Protein AF-A0A1I8CDZ2-F1 (afdb_monomer_lite)

Foldseek 3Di:
DDPVVVVVVVVVVVVVVVPPDDDDDDDPPPPPPPVPPPPDDDDDDPDDPDDVVVVVVVVVVVVVVLVVLVVCLVVQQDADPVRAGQVLVLQLVLLVPDPDPVSSVVCNVLSVQLRVLSVVLVPPPDPCSSVVSLVSNLVSVVVVCVVPVVCCVSQQQRARPPRGGVVSSNVD

Structure (mmCIF, N/CA/C/O backbone):
data_AF-A0A1I8CDZ2-F1
#
_entry.id   AF-A0A1I8CDZ2-F1
#
loop_
_atom_site.group_PDB
_atom_site.id
_atom_site.type_symbol
_atom_site.label_atom_id
_atom_site.label_alt_id
_atom_site.label_comp_id
_atom_site.label_asym_id
_atom_site.label_entity_id
_atom_site.label_seq_id
_atom_site.pdbx_PDB_ins_code
_atom_site.Cartn_x
_atom_site.Cartn_y
_atom_site.Cartn_z
_atom_site.occupancy
_atom_site.B_iso_or_equiv
_atom_site.auth_seq_id
_atom_site.auth_comp_id
_atom_site.auth_asym_id
_atom_site.auth_atom_id
_atom_site.pdbx_PDB_model_num
ATOM 1 N N . MET A 1 1 ? 22.663 18.552 7.235 1.00 44.50 1 MET A N 1
ATOM 2 C CA . MET A 1 1 ? 22.369 17.137 7.559 1.00 44.50 1 MET A CA 1
ATOM 3 C C . MET A 1 1 ? 21.371 17.129 8.706 1.00 44.50 1 MET A C 1
ATOM 5 O O . MET A 1 1 ? 21.687 17.653 9.764 1.00 44.50 1 MET A O 1
ATOM 9 N N . ASN A 1 2 ? 20.142 16.669 8.452 1.00 36.41 2 ASN A N 1
ATOM 10 C CA . ASN A 1 2 ? 19.010 16.814 9.373 1.00 36.41 2 ASN A CA 1
ATOM 11 C C . ASN A 1 2 ? 19.007 15.714 10.443 1.00 36.41 2 ASN A C 1
ATOM 13 O O . ASN A 1 2 ? 18.849 14.533 10.139 1.00 36.41 2 ASN A O 1
ATOM 17 N N . THR A 1 3 ? 19.111 16.131 11.701 1.00 44.59 3 THR A N 1
ATOM 18 C CA . THR A 1 3 ? 19.083 15.307 12.921 1.00 44.59 3 THR A CA 1
ATOM 19 C C . THR A 1 3 ? 17.782 14.515 13.119 1.00 44.59 3 THR A C 1
ATOM 21 O O . THR A 1 3 ? 17.764 13.548 13.874 1.00 44.59 3 THR A O 1
ATOM 24 N N 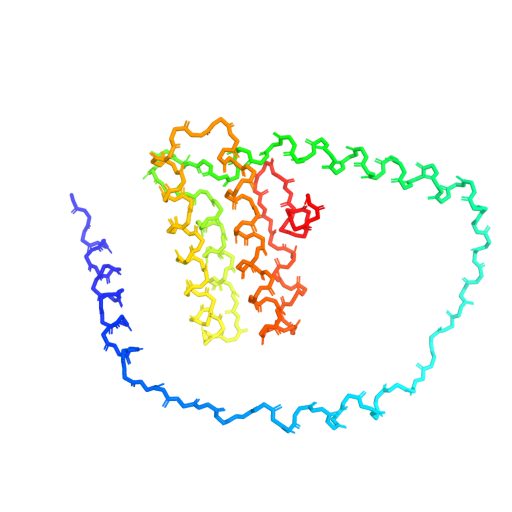. SER A 1 4 ? 16.711 14.835 12.386 1.00 43.09 4 SER A N 1
ATOM 25 C CA . SER A 1 4 ? 15.432 14.107 12.430 1.00 43.09 4 SER A CA 1
ATOM 26 C C . SER A 1 4 ? 15.486 12.691 11.833 1.00 43.09 4 SER A C 1
ATOM 28 O O . SER A 1 4 ? 14.675 11.847 12.208 1.00 43.09 4 SER A O 1
ATOM 30 N N . TYR A 1 5 ? 16.445 12.397 10.945 1.00 45.12 5 TYR A N 1
ATOM 31 C CA . TYR A 1 5 ? 16.581 11.066 10.332 1.00 45.12 5 TYR A CA 1
ATOM 32 C C . TYR A 1 5 ? 17.177 10.025 11.284 1.00 45.12 5 TYR A C 1
ATOM 34 O O . TYR A 1 5 ? 16.826 8.850 11.202 1.00 45.12 5 TYR A O 1
ATOM 42 N N . LEU A 1 6 ? 18.023 10.454 12.225 1.00 40.50 6 LEU A N 1
ATOM 43 C CA . LEU A 1 6 ? 18.653 9.546 13.183 1.00 40.50 6 LEU A CA 1
ATOM 44 C C . LEU A 1 6 ? 17.624 8.951 14.158 1.00 40.50 6 LEU A C 1
ATOM 46 O O . LEU A 1 6 ? 17.720 7.787 14.529 1.00 40.50 6 LEU A O 1
ATOM 50 N N . ILE A 1 7 ? 16.598 9.725 14.525 1.00 50.44 7 ILE A N 1
ATOM 51 C CA . ILE A 1 7 ? 15.573 9.297 15.487 1.00 50.44 7 ILE A CA 1
ATOM 52 C C . ILE A 1 7 ? 14.610 8.282 14.853 1.00 50.44 7 ILE A C 1
ATOM 54 O O . ILE A 1 7 ? 14.289 7.275 15.483 1.00 50.44 7 ILE A O 1
ATOM 58 N N . LEU A 1 8 ? 14.204 8.476 13.590 1.00 44.78 8 LEU A N 1
ATOM 59 C CA . LEU A 1 8 ? 13.391 7.481 12.874 1.00 44.78 8 LEU A CA 1
ATOM 60 C C . LEU A 1 8 ? 14.159 6.178 12.611 1.00 44.78 8 LEU A C 1
ATOM 62 O O . LEU A 1 8 ? 13.568 5.101 12.682 1.00 44.78 8 LEU A O 1
ATOM 66 N N . PHE A 1 9 ? 15.468 6.261 12.356 1.00 45.81 9 PHE A N 1
ATOM 67 C CA . PHE A 1 9 ? 16.293 5.074 12.145 1.00 45.81 9 PHE A CA 1
ATOM 68 C C . PHE A 1 9 ? 16.497 4.289 13.452 1.00 45.81 9 PHE A C 1
ATOM 70 O O . PHE A 1 9 ? 16.337 3.069 13.463 1.00 45.81 9 PHE A O 1
ATOM 77 N N . CYS A 1 10 ? 16.720 4.973 14.581 1.00 41.62 10 CYS A N 1
ATOM 78 C CA . CYS A 1 10 ? 16.861 4.320 15.885 1.00 41.62 10 CYS A CA 1
ATOM 79 C C . CYS A 1 10 ? 15.573 3.624 16.350 1.00 41.62 10 CYS A C 1
ATOM 81 O O . CYS A 1 10 ? 15.656 2.499 16.828 1.00 41.62 10 CYS A O 1
ATOM 83 N N . ILE A 1 11 ? 14.388 4.217 16.148 1.00 50.84 11 ILE A N 1
ATOM 84 C CA . ILE A 1 11 ? 13.110 3.571 16.514 1.00 50.84 11 ILE A CA 1
ATOM 85 C C . ILE A 1 11 ? 12.859 2.314 15.662 1.00 50.84 11 ILE A C 1
ATOM 87 O O . ILE A 1 11 ? 12.295 1.336 16.152 1.00 50.84 11 ILE A O 1
ATOM 91 N N . SER A 1 12 ? 13.311 2.301 14.403 1.00 46.00 12 SER A N 1
ATOM 92 C CA . SER A 1 12 ? 13.165 1.127 13.534 1.00 46.00 12 SER A CA 1
ATOM 93 C C . SER A 1 12 ? 14.049 -0.053 13.957 1.00 46.00 12 SER A C 1
ATOM 95 O O . SER A 1 12 ? 13.613 -1.197 13.865 1.00 46.00 12 SER A O 1
ATOM 97 N N . LEU A 1 13 ? 15.247 0.208 14.492 1.00 42.56 13 LEU A N 1
ATOM 98 C CA . LEU A 1 13 ? 16.179 -0.839 14.921 1.00 42.56 13 LEU A CA 1
ATOM 99 C C . LEU A 1 13 ? 15.777 -1.495 16.250 1.00 42.56 13 LEU A C 1
ATOM 101 O O . LEU A 1 13 ? 15.915 -2.709 16.382 1.00 42.56 13 LEU A O 1
ATOM 105 N N . THR A 1 14 ? 15.216 -0.749 17.207 1.00 43.09 14 THR A N 1
ATOM 106 C CA . THR A 1 14 ? 14.774 -1.340 18.485 1.00 43.09 14 THR A CA 1
ATOM 107 C C . THR A 1 14 ? 13.517 -2.196 18.343 1.00 43.09 14 THR A C 1
ATOM 109 O O . THR A 1 14 ? 13.377 -3.185 19.054 1.00 43.09 14 THR A O 1
ATOM 112 N N . ILE A 1 15 ? 12.617 -1.871 17.408 1.00 48.34 15 ILE A N 1
ATOM 113 C CA . ILE A 1 15 ? 11.396 -2.665 17.183 1.00 48.34 15 ILE A CA 1
ATOM 114 C C . ILE A 1 15 ? 11.721 -4.006 16.506 1.00 48.34 15 ILE A C 1
ATOM 116 O O . ILE A 1 15 ? 11.076 -5.008 16.803 1.00 48.34 15 ILE A O 1
ATOM 120 N N . ILE A 1 16 ? 12.746 -4.057 15.648 1.00 46.12 16 ILE A N 1
ATOM 121 C CA . ILE A 1 16 ? 13.159 -5.299 14.973 1.00 46.12 16 ILE A CA 1
ATOM 122 C C . ILE A 1 16 ? 13.798 -6.289 15.961 1.00 46.12 16 ILE A C 1
ATOM 124 O O . ILE A 1 16 ? 13.587 -7.491 15.828 1.00 46.12 16 ILE A O 1
ATOM 128 N N . ALA A 1 17 ? 14.506 -5.810 16.990 1.00 37.16 17 ALA A N 1
ATOM 129 C CA . ALA A 1 17 ? 15.133 -6.681 17.988 1.00 37.16 17 ALA A CA 1
ATOM 130 C C . ALA A 1 17 ? 14.127 -7.361 18.941 1.00 37.16 17 ALA A C 1
ATOM 132 O O . ALA A 1 17 ? 14.414 -8.436 19.454 1.00 37.16 17 ALA A O 1
ATOM 133 N N . VAL A 1 18 ? 12.941 -6.775 19.155 1.00 42.56 18 VAL A N 1
ATOM 134 C CA . VAL A 1 18 ? 11.937 -7.295 20.108 1.00 42.56 18 VAL A CA 1
ATOM 135 C C . VAL A 1 18 ? 11.042 -8.391 19.505 1.00 42.56 18 VAL A C 1
ATOM 137 O O . VAL A 1 18 ? 10.417 -9.139 20.244 1.00 42.56 18 VAL A O 1
ATOM 140 N N . PHE A 1 19 ? 10.992 -8.543 18.178 1.00 43.00 19 PHE A N 1
ATOM 141 C CA . PHE A 1 19 ? 10.089 -9.500 17.515 1.00 43.00 19 PHE A CA 1
ATOM 142 C C . PHE A 1 19 ? 10.751 -10.816 17.066 1.00 43.00 19 PHE A C 1
ATOM 144 O O . PHE A 1 19 ? 10.118 -11.593 16.352 1.00 43.00 19 PHE A O 1
ATOM 151 N N . CYS A 1 20 ? 12.001 -11.085 17.468 1.00 33.91 20 CYS A N 1
ATOM 152 C CA . CYS A 1 20 ? 12.706 -12.317 17.084 1.00 33.91 2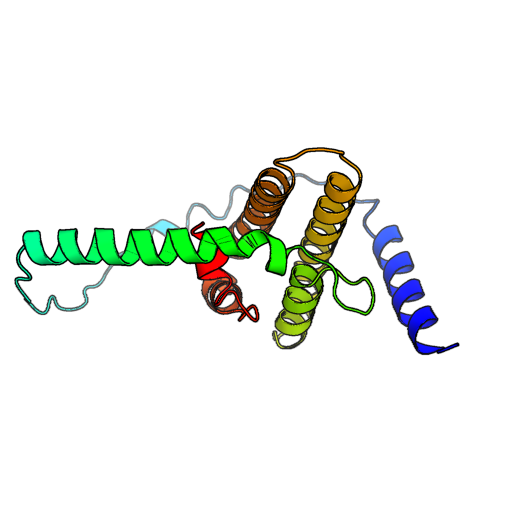0 CYS A CA 1
ATOM 153 C C . CYS A 1 20 ? 12.501 -13.503 18.050 1.00 33.91 20 CYS A C 1
ATOM 155 O O . CYS A 1 20 ? 12.859 -14.624 17.705 1.00 33.91 20 CYS A O 1
ATOM 157 N N . GLU A 1 21 ? 11.882 -13.298 19.213 1.00 34.12 21 GLU A N 1
ATOM 158 C CA . GLU A 1 21 ? 11.582 -14.357 20.186 1.00 34.12 21 GLU A CA 1
ATOM 159 C C . GLU A 1 21 ? 10.109 -14.272 20.601 1.00 34.12 21 GLU A C 1
ATOM 161 O O . GLU A 1 21 ? 9.763 -13.531 21.508 1.00 34.12 21 GLU A O 1
ATOM 166 N N . ASP A 1 22 ? 9.223 -14.952 19.865 1.00 31.97 22 ASP A N 1
ATOM 167 C CA . ASP A 1 22 ? 8.175 -15.804 20.454 1.00 31.97 22 ASP A CA 1
ATOM 168 C C . ASP A 1 22 ? 7.256 -16.388 19.369 1.00 31.97 22 ASP A C 1
ATOM 170 O O . ASP A 1 22 ? 6.278 -15.808 18.893 1.00 31.97 22 ASP A O 1
ATOM 174 N N . THR A 1 23 ? 7.593 -17.615 18.990 1.00 38.84 23 THR A N 1
ATOM 175 C CA . THR A 1 23 ? 6.695 -18.612 18.412 1.00 38.84 23 THR A CA 1
ATOM 176 C C . THR A 1 23 ? 5.606 -19.004 19.411 1.00 38.84 23 THR A C 1
ATOM 178 O O . THR A 1 23 ? 5.929 -19.541 20.466 1.00 38.84 23 THR A O 1
ATOM 181 N N . SER A 1 24 ? 4.322 -18.909 19.043 1.00 35.28 24 SER A N 1
ATOM 182 C CA . SER A 1 24 ? 3.367 -19.957 19.435 1.00 35.28 24 SER A CA 1
ATOM 183 C C . SER A 1 24 ? 2.048 -19.946 18.666 1.00 35.28 24 SER A C 1
ATOM 185 O O . SER A 1 24 ? 1.486 -18.914 18.314 1.00 35.28 24 SER A O 1
ATOM 187 N N . GLN A 1 25 ? 1.566 -21.161 18.437 1.00 35.88 25 GLN A N 1
ATOM 188 C CA . GLN A 1 25 ? 0.669 -21.623 17.383 1.00 35.88 25 GLN A CA 1
ATOM 189 C C . GLN A 1 25 ? -0.802 -21.788 17.808 1.00 35.88 25 GLN A C 1
ATOM 191 O O . GLN A 1 25 ? -1.578 -22.379 17.069 1.00 35.88 25 GLN A O 1
ATOM 196 N N . ASN A 1 26 ? -1.236 -21.278 18.959 1.00 37.12 26 ASN A N 1
ATOM 197 C CA . ASN A 1 26 ? -2.547 -21.629 19.517 1.00 37.12 26 ASN A CA 1
ATOM 198 C C . ASN A 1 26 ? -3.461 -20.409 19.654 1.00 37.12 26 ASN A C 1
ATOM 200 O O . ASN A 1 26 ? -3.319 -19.681 20.633 1.00 37.12 26 ASN A O 1
ATOM 204 N N . LYS A 1 27 ? -4.385 -20.194 18.695 1.00 35.62 27 LYS A N 1
ATOM 205 C CA . LYS A 1 27 ? -5.645 -19.415 18.869 1.00 35.62 27 LYS A CA 1
ATOM 206 C C . LYS A 1 27 ? -6.570 -19.382 17.629 1.00 35.62 27 LYS A C 1
ATOM 208 O O . LYS A 1 27 ? -7.239 -18.383 17.379 1.00 35.62 27 LYS A O 1
ATOM 213 N N . VAL A 1 28 ? -6.624 -20.453 16.829 1.00 39.84 28 VAL A N 1
ATOM 214 C CA . VAL A 1 28 ? -7.449 -20.485 15.594 1.00 39.84 28 VAL A CA 1
ATOM 215 C C . VAL A 1 28 ? -8.845 -21.111 15.798 1.00 39.84 28 VAL A C 1
ATOM 217 O O . VAL A 1 28 ? -9.701 -20.972 14.931 1.00 39.84 28 VAL A O 1
ATOM 220 N N . GLU A 1 29 ? -9.153 -21.708 16.954 1.00 36.44 29 GLU A N 1
ATOM 221 C CA . GLU A 1 29 ? -10.382 -22.514 17.108 1.00 36.44 29 GLU A CA 1
ATOM 222 C C . GLU A 1 29 ? -11.598 -21.838 17.765 1.00 36.44 29 GLU A C 1
ATOM 224 O O . GLU A 1 29 ? -12.681 -22.410 17.725 1.00 36.44 29 GLU A O 1
ATOM 229 N N . GLU A 1 30 ? -11.515 -20.596 18.253 1.00 37.94 30 GLU A N 1
ATOM 230 C CA . GLU A 1 30 ? -12.669 -19.961 18.934 1.00 37.94 30 GLU A CA 1
ATOM 231 C C . GLU A 1 30 ? -13.500 -18.980 18.080 1.00 37.94 30 GLU A C 1
ATOM 233 O O . GLU A 1 30 ? -14.545 -18.508 18.523 1.00 37.94 30 GLU A O 1
ATOM 238 N N . ILE A 1 31 ? -13.120 -18.683 16.831 1.00 40.62 31 ILE A N 1
ATOM 239 C CA . ILE A 1 31 ? -13.796 -17.631 16.030 1.00 40.62 31 ILE A CA 1
ATOM 240 C C . ILE A 1 31 ? -14.913 -18.182 15.111 1.00 40.62 31 ILE A C 1
ATOM 242 O O . ILE A 1 31 ? -15.718 -17.422 14.572 1.00 40.62 31 ILE A O 1
ATOM 246 N N . SER A 1 32 ? -15.051 -19.504 14.965 1.00 36.00 32 SER A N 1
ATOM 247 C CA . SER A 1 32 ? -16.037 -20.113 14.050 1.00 36.00 32 SER A CA 1
ATOM 248 C C . SER A 1 32 ? -17.481 -20.149 14.584 1.00 36.00 32 SER A C 1
ATOM 250 O O . SER A 1 32 ? -18.406 -20.421 13.814 1.00 36.00 32 SER A O 1
ATOM 252 N N . VAL A 1 33 ? -17.705 -19.830 15.864 1.00 38.28 33 VAL A N 1
ATOM 253 C CA . VAL A 1 33 ? -19.017 -19.997 16.521 1.00 38.28 33 VAL A CA 1
ATOM 254 C C . VAL A 1 33 ? -19.873 -18.719 16.504 1.00 38.28 33 VAL A C 1
ATOM 256 O O . VAL A 1 33 ? -21.095 -18.807 16.448 1.00 38.28 33 VAL A O 1
ATOM 259 N N . ILE A 1 34 ? -19.282 -17.523 16.412 1.00 37.38 34 ILE A N 1
ATOM 260 C CA . ILE A 1 34 ? -20.036 -16.252 16.519 1.00 37.38 34 ILE A CA 1
ATOM 261 C C . ILE A 1 34 ? -20.667 -15.809 15.177 1.00 37.38 34 ILE A C 1
ATOM 263 O O . ILE A 1 34 ? -21.601 -15.009 15.142 1.00 37.38 34 ILE A O 1
ATOM 267 N N . ILE A 1 35 ? -20.225 -16.364 14.043 1.00 39.72 35 ILE A N 1
ATOM 268 C CA . ILE A 1 35 ? -20.701 -15.948 12.706 1.00 39.72 35 ILE A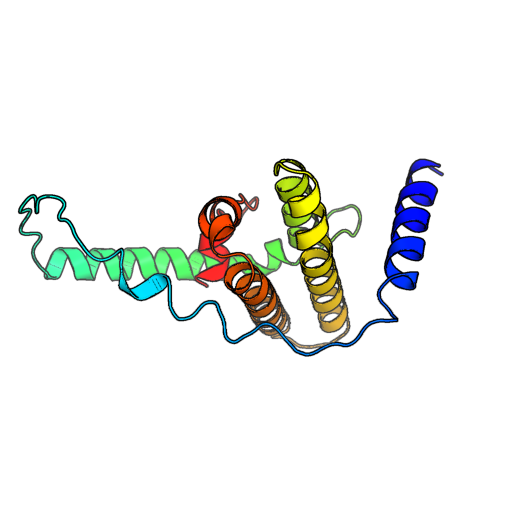 CA 1
ATOM 269 C C . ILE A 1 35 ? -22.076 -16.555 12.350 1.00 39.72 35 ILE A C 1
ATOM 271 O O . ILE A 1 35 ? -22.750 -16.067 11.442 1.00 39.72 35 ILE A O 1
ATOM 275 N N . LYS A 1 36 ? -22.551 -17.578 13.075 1.00 36.91 36 LYS A N 1
ATOM 276 C CA . LYS A 1 36 ? -23.820 -18.257 12.751 1.00 36.91 36 LYS A CA 1
ATOM 277 C C . LYS A 1 36 ? -25.086 -17.622 13.343 1.00 36.91 36 LYS A C 1
ATOM 279 O O . LYS A 1 36 ? -26.167 -17.984 12.894 1.00 36.91 36 LYS A O 1
ATOM 284 N N . GLU A 1 37 ? -24.991 -16.648 14.251 1.00 36.91 37 GLU A N 1
ATOM 285 C CA . GLU A 1 37 ? -26.177 -16.117 14.959 1.00 36.91 37 GLU A CA 1
ATOM 286 C C . GLU A 1 37 ? -26.640 -14.708 14.546 1.00 36.91 37 GLU A C 1
ATOM 288 O O . GLU A 1 37 ? -27.664 -14.237 15.030 1.00 36.91 37 GLU A O 1
ATOM 293 N N . THR A 1 38 ? -25.974 -14.024 13.608 1.00 34.41 38 THR A N 1
ATOM 294 C CA . THR A 1 38 ? -26.367 -12.649 13.203 1.00 34.41 38 THR A CA 1
ATOM 295 C C . THR A 1 38 ? -26.998 -12.523 11.814 1.00 34.41 38 THR A C 1
ATOM 297 O O . THR A 1 38 ? -27.278 -11.416 11.351 1.00 34.41 38 THR A O 1
ATOM 300 N N . THR A 1 39 ? -27.331 -13.631 11.149 1.00 41.19 39 THR A N 1
ATOM 301 C CA . THR A 1 39 ? -28.128 -13.603 9.909 1.00 41.19 39 THR A CA 1
ATOM 302 C C . THR A 1 39 ? -29.626 -13.631 10.207 1.00 41.19 39 THR A C 1
ATOM 304 O O . THR A 1 39 ? -30.294 -14.618 9.936 1.00 41.19 39 THR A O 1
ATOM 307 N N . GLN A 1 40 ? -30.187 -12.536 10.736 1.00 40.03 40 GLN A N 1
ATOM 308 C CA . GLN A 1 40 ? -31.645 -12.330 10.735 1.00 40.03 40 GLN A CA 1
ATOM 309 C C . GLN A 1 40 ? -32.048 -10.864 10.992 1.00 40.03 40 GLN A C 1
ATOM 311 O O . GLN A 1 40 ? -32.242 -10.455 12.131 1.00 40.03 40 GLN A O 1
ATOM 316 N N . LYS A 1 41 ? -32.228 -10.070 9.923 1.00 35.47 41 LYS A N 1
ATOM 317 C CA . LYS A 1 41 ? -33.510 -9.414 9.552 1.00 35.47 41 LYS A CA 1
ATOM 318 C C . LYS A 1 41 ? -33.368 -8.437 8.363 1.00 35.47 41 LYS A C 1
ATOM 320 O O . LYS A 1 41 ? -32.259 -8.018 8.049 1.00 35.47 41 LYS A O 1
ATOM 325 N N . PRO A 1 42 ? -34.481 -8.145 7.655 1.00 42.00 42 PRO A N 1
ATOM 326 C CA . PRO A 1 42 ? -34.484 -7.743 6.254 1.00 42.00 42 PRO A CA 1
ATOM 327 C C . PRO A 1 42 ? -34.521 -6.225 6.072 1.00 42.00 42 PRO A C 1
ATOM 329 O O . PRO A 1 42 ? -35.184 -5.518 6.829 1.00 42.00 42 PRO A O 1
ATOM 332 N N . THR A 1 43 ? -33.929 -5.746 4.980 1.00 33.97 43 THR A N 1
ATOM 333 C CA . THR A 1 43 ? -34.168 -4.386 4.486 1.00 33.97 43 THR A CA 1
ATOM 334 C C . THR A 1 43 ? -34.861 -4.466 3.132 1.00 33.97 43 THR A C 1
ATOM 336 O O . THR A 1 43 ? -34.477 -5.235 2.251 1.00 33.97 43 THR A O 1
ATOM 339 N N . GLN A 1 44 ? -35.951 -3.712 3.032 1.00 33.09 44 GLN A N 1
ATOM 340 C CA . GLN A 1 44 ? -36.944 -3.696 1.966 1.00 33.09 44 GLN A CA 1
ATOM 341 C C . GLN A 1 44 ? -36.333 -3.616 0.559 1.00 33.09 44 GLN A C 1
ATOM 343 O O . GLN A 1 44 ? -35.534 -2.735 0.252 1.00 33.09 44 GLN A O 1
ATOM 348 N N . LYS A 1 45 ? -36.777 -4.525 -0.317 1.00 35.66 45 LYS A N 1
ATOM 349 C CA . LYS A 1 45 ? -36.563 -4.454 -1.764 1.00 35.66 45 LYS A CA 1
ATOM 350 C C . LYS A 1 45 ? -37.393 -3.307 -2.340 1.00 35.66 45 LYS A C 1
ATOM 352 O O . LYS A 1 45 ? -38.596 -3.456 -2.540 1.00 35.66 45 LYS A O 1
ATOM 357 N N . THR A 1 46 ? -36.750 -2.199 -2.676 1.00 33.72 46 THR A N 1
ATOM 358 C CA . THR A 1 46 ? -37.271 -1.286 -3.694 1.00 33.72 46 THR A CA 1
ATOM 359 C C . THR A 1 46 ? -37.066 -1.935 -5.063 1.00 33.72 46 THR A C 1
ATOM 361 O O . THR A 1 46 ? -35.948 -2.136 -5.534 1.00 33.72 46 THR A O 1
ATOM 364 N N . ASN A 1 47 ? -38.175 -2.341 -5.681 1.00 39.78 47 ASN A N 1
ATOM 365 C CA . ASN A 1 47 ? -38.219 -2.821 -7.057 1.00 39.78 47 ASN A CA 1
ATOM 366 C C . ASN A 1 47 ? -37.854 -1.672 -8.009 1.00 39.78 47 ASN A C 1
ATOM 368 O O . ASN A 1 47 ? -38.699 -0.841 -8.326 1.00 39.78 47 ASN A O 1
ATOM 372 N N . LEU A 1 48 ? -36.626 -1.671 -8.523 1.00 38.53 48 LEU A N 1
ATOM 373 C CA . LEU A 1 48 ? -36.343 -1.129 -9.848 1.00 38.53 48 LEU A CA 1
ATOM 374 C C . LEU A 1 48 ? -35.966 -2.302 -10.751 1.00 38.53 48 LEU A C 1
ATOM 376 O O . LEU A 1 48 ? -34.892 -2.888 -10.633 1.00 38.53 48 LEU A O 1
ATOM 380 N N . LYS A 1 49 ? -36.897 -2.670 -11.638 1.00 42.38 49 LYS A N 1
ATOM 381 C CA . LYS A 1 49 ? -36.638 -3.548 -12.782 1.00 42.38 49 LYS A CA 1
ATOM 382 C C . LYS A 1 49 ? -35.701 -2.805 -13.736 1.00 42.38 49 LYS A C 1
ATOM 384 O O . LYS A 1 49 ? -36.149 -2.127 -14.654 1.00 42.38 49 LYS A O 1
ATOM 389 N N . THR A 1 50 ? -34.400 -2.916 -13.509 1.00 43.56 50 THR A N 1
ATOM 390 C CA . THR A 1 50 ? -33.392 -2.502 -14.484 1.00 43.56 50 THR A CA 1
ATOM 391 C C . THR A 1 50 ? -33.202 -3.652 -15.468 1.00 43.56 50 THR A C 1
ATOM 393 O O . THR A 1 50 ? -32.835 -4.757 -15.069 1.00 43.56 50 THR A O 1
ATOM 396 N N . SER A 1 51 ? -33.499 -3.420 -16.748 1.00 41.84 51 SER A N 1
ATOM 397 C CA . SER A 1 51 ? -33.357 -4.425 -17.806 1.00 41.84 51 SER A CA 1
ATOM 398 C C . SER A 1 51 ? -31.930 -5.005 -17.838 1.00 41.84 51 SER A C 1
ATOM 400 O O . SER A 1 51 ? -30.968 -4.235 -17.766 1.00 41.84 51 SER A O 1
ATOM 402 N N . PRO A 1 52 ? -31.755 -6.333 -17.996 1.00 49.78 52 PRO A N 1
ATOM 403 C CA . PRO A 1 52 ? -30.444 -6.997 -17.934 1.00 49.78 52 PRO A CA 1
ATOM 404 C C . PRO A 1 52 ? -29.435 -6.477 -18.974 1.00 49.78 52 PRO A C 1
ATOM 406 O O . PRO A 1 52 ? -28.230 -6.532 -18.744 1.00 49.78 52 PRO A O 1
ATOM 409 N N . ILE A 1 53 ? -29.922 -5.892 -20.072 1.00 44.28 53 ILE A N 1
ATOM 410 C CA . ILE A 1 53 ? -29.111 -5.299 -21.146 1.00 44.28 53 ILE A CA 1
ATOM 411 C C . ILE A 1 53 ? -28.389 -4.019 -20.676 1.00 44.28 53 ILE A C 1
ATOM 413 O O . ILE A 1 53 ? -27.217 -3.826 -20.983 1.00 44.28 53 ILE A O 1
ATOM 417 N N . ILE A 1 54 ? -29.038 -3.180 -19.857 1.00 47.84 54 ILE A N 1
ATOM 418 C CA . ILE A 1 54 ? -28.444 -1.936 -19.321 1.00 47.84 54 ILE A CA 1
ATOM 419 C C . ILE A 1 54 ? -27.357 -2.266 -18.282 1.00 47.84 54 ILE A C 1
ATOM 421 O O . ILE A 1 54 ? -26.354 -1.567 -18.155 1.00 47.84 54 ILE A O 1
ATOM 425 N N . LEU A 1 55 ? -27.535 -3.370 -17.553 1.00 47.25 55 LEU A N 1
ATOM 426 C CA . LEU A 1 55 ? -26.597 -3.839 -16.533 1.00 47.25 55 LEU A CA 1
ATOM 427 C C . LEU A 1 55 ? -25.316 -4.428 -17.152 1.00 47.25 55 LEU A C 1
ATOM 429 O O . LEU A 1 55 ? -24.241 -4.269 -16.579 1.00 47.25 55 LEU A O 1
ATOM 433 N N . LEU A 1 56 ? -25.422 -5.056 -18.329 1.00 48.25 56 LEU A N 1
ATOM 434 C CA . LEU A 1 56 ? -24.283 -5.575 -19.096 1.00 48.25 56 LEU A CA 1
ATOM 435 C C . LEU A 1 56 ? -23.482 -4.458 -19.774 1.00 48.25 56 LEU A C 1
ATOM 437 O O . LEU A 1 56 ? -22.265 -4.424 -19.611 1.00 48.25 56 LEU A O 1
ATOM 441 N N . ALA A 1 57 ? -24.154 -3.499 -20.420 1.00 46.03 57 ALA A N 1
ATOM 442 C CA . ALA A 1 57 ? -23.491 -2.351 -21.044 1.00 46.03 57 ALA A CA 1
ATOM 443 C C . ALA A 1 57 ? -22.722 -1.497 -20.016 1.00 46.03 57 ALA A C 1
ATOM 445 O O . ALA A 1 57 ? -21.575 -1.118 -20.241 1.00 46.03 57 ALA A O 1
ATOM 446 N N . ASN A 1 58 ? -23.301 -1.273 -18.829 1.00 55.06 58 ASN A N 1
ATOM 447 C CA . ASN A 1 58 ? -22.595 -0.594 -17.739 1.00 55.06 58 ASN A CA 1
ATOM 448 C C . ASN A 1 58 ? -21.415 -1.411 -17.199 1.00 55.06 58 ASN A C 1
ATOM 450 O O . ASN A 1 58 ? -20.436 -0.835 -16.736 1.00 55.06 58 ASN A O 1
ATOM 454 N N . LYS A 1 59 ? -21.485 -2.745 -17.233 1.00 56.09 59 LYS A N 1
ATOM 455 C CA . LYS A 1 59 ? -20.402 -3.607 -16.751 1.00 56.09 59 LYS A CA 1
ATOM 456 C C . LYS A 1 59 ? -19.187 -3.563 -17.679 1.00 56.09 59 LYS A C 1
ATOM 458 O O . LYS A 1 59 ? -18.076 -3.524 -17.161 1.00 56.09 59 LYS A O 1
ATOM 463 N N . GLU A 1 60 ? -19.387 -3.530 -18.996 1.00 56.09 60 GLU A N 1
ATOM 464 C CA . GLU A 1 60 ? -18.305 -3.318 -19.973 1.00 56.09 60 GLU A CA 1
ATOM 465 C C . GLU A 1 60 ? -17.675 -1.934 -19.816 1.00 56.09 60 GLU A C 1
ATOM 467 O O . GLU A 1 60 ? -16.463 -1.831 -19.654 1.00 56.09 60 GLU A O 1
ATOM 472 N N . LEU A 1 61 ? -18.494 -0.887 -19.706 1.00 58.94 61 LEU A N 1
ATOM 473 C CA . LEU A 1 61 ? -18.010 0.488 -19.545 1.00 58.94 61 LEU A CA 1
ATOM 474 C C . LEU A 1 61 ? -17.230 0.687 -18.227 1.00 58.94 61 LEU A C 1
ATOM 476 O O . LEU A 1 61 ? -16.225 1.395 -18.182 1.00 58.94 61 LEU A O 1
ATOM 480 N N . ILE A 1 62 ? -17.641 0.006 -17.150 1.00 59.53 62 ILE A N 1
ATOM 481 C CA . ILE A 1 62 ? -16.896 -0.046 -15.880 1.00 59.53 62 ILE A CA 1
ATOM 482 C C . ILE A 1 62 ? -15.598 -0.854 -16.025 1.00 59.53 62 ILE A C 1
ATOM 484 O O . ILE A 1 62 ? -14.593 -0.502 -15.408 1.00 59.53 62 ILE A O 1
ATOM 488 N N . LEU A 1 63 ? -15.607 -1.945 -16.794 1.00 57.81 63 LEU A N 1
ATOM 489 C CA . LEU A 1 63 ? -14.442 -2.811 -16.971 1.00 57.81 63 LEU A CA 1
ATOM 490 C C . LEU A 1 63 ? -13.342 -2.115 -17.777 1.00 57.81 63 LEU A C 1
ATOM 492 O O . LEU A 1 63 ? -12.172 -2.212 -17.409 1.00 57.81 63 LEU A O 1
ATOM 496 N N . ASP A 1 64 ? -13.712 -1.375 -18.816 1.00 58.41 64 ASP A N 1
ATOM 497 C CA . ASP A 1 64 ? -12.764 -0.617 -19.632 1.00 58.41 64 ASP A CA 1
ATOM 498 C C . ASP A 1 64 ? -12.178 0.566 -18.848 1.00 58.41 64 ASP A C 1
ATOM 500 O O . ASP A 1 64 ? -10.960 0.740 -18.817 1.00 58.41 64 ASP A O 1
ATOM 504 N N . ALA A 1 65 ? -12.994 1.258 -18.043 1.00 58.44 65 ALA A N 1
ATOM 505 C CA . ALA A 1 65 ? -12.501 2.284 -17.121 1.00 58.44 65 ALA A CA 1
ATOM 506 C C . ALA A 1 65 ? -11.528 1.737 -16.052 1.00 58.44 65 ALA A C 1
ATOM 508 O O . ALA A 1 65 ? -10.643 2.458 -15.585 1.00 58.44 65 ALA A O 1
ATOM 509 N N . VAL A 1 66 ? -11.673 0.471 -15.636 1.00 60.78 66 VAL A N 1
ATOM 510 C CA . VAL A 1 66 ? -10.713 -0.192 -14.734 1.00 60.78 66 VAL A CA 1
ATOM 511 C C . VAL A 1 66 ? -9.424 -0.541 -15.480 1.00 60.78 66 VAL A C 1
ATOM 513 O O . VAL A 1 66 ? -8.348 -0.247 -14.962 1.00 60.78 66 VAL A O 1
ATOM 516 N N . LYS A 1 67 ? -9.505 -1.092 -16.699 1.00 64.81 67 LYS A N 1
ATOM 517 C CA . LYS A 1 67 ? -8.326 -1.424 -17.523 1.00 64.81 67 LYS A CA 1
ATOM 518 C C . LYS A 1 67 ? -7.447 -0.203 -17.798 1.00 64.81 67 LYS A C 1
ATOM 520 O O . LYS A 1 67 ? -6.229 -0.289 -17.636 1.00 64.81 67 LYS A O 1
ATOM 525 N N . ASP A 1 68 ? -8.053 0.937 -18.117 1.00 69.62 68 ASP A N 1
ATOM 526 C CA . ASP A 1 68 ? -7.323 2.181 -18.385 1.00 69.62 68 ASP A CA 1
ATOM 527 C C . ASP A 1 68 ? -6.572 2.689 -17.144 1.00 69.62 68 ASP A C 1
ATOM 529 O O . ASP A 1 68 ? -5.435 3.165 -17.231 1.00 69.62 68 ASP A O 1
ATOM 533 N N . LYS A 1 69 ? -7.152 2.518 -15.948 1.00 70.56 69 LYS A N 1
ATOM 534 C CA . LYS A 1 69 ? -6.466 2.828 -14.683 1.00 70.56 69 LYS A CA 1
ATOM 535 C C . LYS A 1 69 ? -5.305 1.869 -14.407 1.00 70.56 69 LYS A C 1
ATOM 537 O O . LYS A 1 69 ? -4.256 2.312 -13.934 1.00 70.56 69 LYS A O 1
ATOM 542 N N . CYS A 1 70 ? -5.434 0.587 -14.756 1.00 79.19 70 CYS A N 1
ATOM 543 C CA . CYS A 1 70 ? -4.360 -0.401 -14.598 1.00 79.19 70 CYS A CA 1
ATOM 544 C C . CYS A 1 70 ? -3.144 -0.123 -15.490 1.00 79.19 70 CYS A C 1
ATOM 546 O O . CYS A 1 70 ? -2.018 -0.453 -15.115 1.00 79.19 70 CYS A O 1
ATOM 548 N N . ALA A 1 71 ? -3.318 0.575 -16.614 1.00 77.00 71 ALA A N 1
ATOM 549 C CA . ALA A 1 71 ? -2.191 1.041 -17.424 1.00 77.00 71 ALA A CA 1
ATOM 550 C C . ALA A 1 71 ? -1.282 2.035 -16.664 1.00 77.00 71 ALA A C 1
ATOM 552 O O . ALA A 1 71 ? -0.098 2.175 -16.975 1.00 77.00 71 ALA A O 1
ATOM 553 N N . SER A 1 72 ? -1.798 2.690 -15.616 1.00 79.00 72 SER A N 1
ATOM 554 C CA . SER A 1 72 ? -1.067 3.675 -14.809 1.00 79.00 72 SER A CA 1
ATOM 555 C C . SER A 1 72 ? -0.355 3.092 -13.578 1.00 79.00 72 SER A C 1
ATOM 557 O O . SER A 1 72 ? 0.223 3.854 -12.799 1.00 79.00 72 SER A O 1
ATOM 559 N N . LEU A 1 73 ? -0.320 1.761 -13.404 1.00 85.69 73 LEU A N 1
ATOM 560 C CA . LEU A 1 73 ? 0.320 1.097 -12.252 1.00 85.69 73 LEU A CA 1
ATOM 561 C C . LEU A 1 73 ? 1.782 1.513 -12.045 1.00 85.69 73 LEU A C 1
ATOM 563 O O . LEU A 1 73 ? 2.228 1.677 -10.909 1.00 85.69 73 LEU A O 1
ATOM 567 N N . LYS A 1 74 ? 2.520 1.764 -13.131 1.00 85.69 74 LYS A N 1
ATOM 568 C CA . LYS A 1 74 ? 3.923 2.195 -13.062 1.00 85.69 74 LYS A CA 1
ATOM 569 C C . LYS A 1 74 ? 4.111 3.441 -12.190 1.00 85.69 74 LYS A C 1
ATOM 571 O O . LYS A 1 74 ? 5.036 3.483 -11.387 1.00 85.69 74 LYS A O 1
ATOM 576 N N . LYS A 1 75 ? 3.209 4.425 -12.281 1.00 86.19 75 LYS A N 1
ATOM 577 C CA . LYS A 1 75 ? 3.300 5.683 -11.515 1.00 86.19 75 LYS A CA 1
ATOM 578 C C . LYS A 1 75 ? 3.137 5.480 -10.006 1.00 86.19 75 LYS A C 1
ATOM 580 O O . LYS A 1 75 ? 3.643 6.289 -9.233 1.00 86.19 75 LYS A O 1
ATOM 585 N N . VAL A 1 76 ? 2.432 4.424 -9.597 1.00 89.62 76 VAL A N 1
ATOM 586 C CA . VAL A 1 76 ? 2.149 4.095 -8.190 1.00 89.62 76 VAL A CA 1
ATOM 587 C C . VAL A 1 76 ? 3.368 3.468 -7.508 1.00 89.62 76 VAL A C 1
ATOM 589 O O . VAL A 1 76 ? 3.634 3.741 -6.338 1.00 89.62 76 VAL A O 1
ATOM 592 N N . TYR A 1 77 ? 4.129 2.660 -8.250 1.00 90.88 77 TYR A N 1
ATOM 593 C CA . TYR A 1 77 ? 5.301 1.934 -7.744 1.00 90.88 77 TYR A CA 1
ATOM 594 C C . TYR A 1 77 ? 6.631 2.661 -7.959 1.00 90.88 77 TYR A C 1
ATOM 596 O O . TYR A 1 77 ? 7.669 2.207 -7.484 1.00 90.88 77 TYR A O 1
ATOM 604 N N . GLN A 1 78 ? 6.617 3.790 -8.664 1.00 87.88 78 GLN A N 1
ATOM 605 C CA . GLN A 1 78 ? 7.795 4.627 -8.853 1.00 87.88 78 GLN A CA 1
ATOM 606 C C . GLN A 1 78 ? 8.214 5.346 -7.569 1.00 87.88 78 GLN A C 1
ATOM 608 O O . GLN A 1 78 ? 7.416 5.575 -6.654 1.00 87.88 78 GLN A O 1
ATOM 613 N N . LYS A 1 79 ? 9.489 5.731 -7.542 1.00 87.06 79 LYS A N 1
ATOM 614 C CA . LYS A 1 79 ? 10.031 6.632 -6.530 1.00 87.06 79 LYS A CA 1
ATOM 615 C C . LYS A 1 79 ? 9.548 8.066 -6.779 1.00 87.06 79 LYS A C 1
ATOM 617 O O . LYS A 1 79 ? 9.275 8.451 -7.918 1.00 87.06 79 LYS A O 1
ATOM 622 N N . ASP A 1 80 ? 9.381 8.830 -5.712 1.00 84.44 80 ASP A N 1
ATOM 623 C CA . ASP A 1 80 ? 9.264 10.283 -5.767 1.00 84.44 80 ASP A CA 1
ATOM 624 C C . ASP A 1 80 ? 10.644 10.940 -5.958 1.00 84.44 80 ASP A C 1
ATOM 626 O O . ASP A 1 80 ? 11.665 10.256 -6.087 1.00 84.44 80 ASP A O 1
ATOM 630 N N . ASP A 1 81 ? 10.668 12.271 -5.956 1.00 84.44 81 ASP A N 1
ATOM 631 C CA . ASP A 1 81 ? 11.895 13.057 -6.127 1.00 84.44 81 ASP A CA 1
ATOM 632 C C . ASP A 1 81 ? 12.889 12.859 -4.962 1.00 84.44 81 ASP A C 1
ATOM 634 O O . ASP A 1 81 ? 14.080 13.119 -5.109 1.00 84.44 81 ASP A O 1
ATOM 638 N N . ASN A 1 82 ? 12.425 12.329 -3.823 1.00 83.50 82 ASN A N 1
ATOM 639 C CA . ASN A 1 82 ? 13.237 11.998 -2.650 1.00 83.50 82 ASN A CA 1
ATOM 640 C C . ASN A 1 82 ? 13.722 10.536 -2.651 1.00 83.50 82 ASN A C 1
ATOM 642 O O . ASN A 1 82 ? 14.353 10.086 -1.693 1.00 83.50 82 ASN A O 1
ATOM 646 N N . GLY A 1 83 ? 13.415 9.761 -3.695 1.00 81.62 83 GLY A N 1
ATOM 647 C CA . GLY A 1 83 ? 13.777 8.349 -3.781 1.00 81.62 83 GLY A CA 1
ATOM 648 C C . GLY A 1 83 ? 12.885 7.404 -2.961 1.00 81.62 83 GLY A C 1
ATOM 649 O O . GLY A 1 83 ? 13.221 6.222 -2.824 1.00 81.62 83 GLY A O 1
ATOM 650 N N . ILE A 1 84 ? 11.759 7.888 -2.431 1.00 84.94 84 ILE A N 1
ATOM 651 C CA . ILE A 1 84 ? 10.790 7.134 -1.629 1.00 84.94 84 ILE A CA 1
ATOM 652 C C . ILE A 1 84 ? 9.735 6.525 -2.550 1.00 84.94 84 ILE A C 1
ATOM 654 O O . ILE A 1 84 ? 9.206 7.181 -3.443 1.00 84.94 84 ILE A O 1
ATOM 658 N N . ILE A 1 85 ? 9.393 5.255 -2.337 1.00 91.06 85 ILE A N 1
ATOM 659 C CA . ILE A 1 85 ? 8.356 4.588 -3.123 1.00 91.06 85 ILE A CA 1
ATOM 660 C C . ILE A 1 85 ? 6.985 5.196 -2.796 1.00 91.06 85 ILE A C 1
ATOM 662 O O . ILE A 1 85 ? 6.525 5.167 -1.651 1.00 91.06 85 ILE A O 1
ATOM 666 N N . ARG A 1 86 ? 6.313 5.722 -3.827 1.00 91.50 86 ARG A N 1
ATOM 667 C CA . ARG A 1 86 ? 5.095 6.534 -3.683 1.00 91.50 86 ARG A CA 1
ATOM 668 C C . ARG A 1 86 ? 3.976 5.805 -2.952 1.00 91.50 86 ARG A C 1
ATOM 670 O O . ARG A 1 86 ? 3.372 6.386 -2.051 1.00 91.50 86 ARG A O 1
ATOM 677 N N . ILE A 1 87 ? 3.695 4.548 -3.302 1.00 92.88 87 ILE A N 1
ATOM 678 C CA . ILE A 1 87 ? 2.649 3.780 -2.616 1.00 92.88 87 ILE A CA 1
ATOM 679 C C . ILE A 1 87 ? 2.958 3.586 -1.130 1.00 92.88 87 ILE A C 1
ATOM 681 O O . ILE A 1 87 ? 2.075 3.815 -0.308 1.00 92.88 87 ILE A O 1
ATOM 685 N N . THR A 1 88 ? 4.197 3.240 -0.769 1.00 92.94 88 THR A N 1
ATOM 686 C CA . THR A 1 88 ? 4.613 3.069 0.630 1.00 92.94 88 THR A CA 1
ATOM 687 C C . THR A 1 88 ? 4.368 4.351 1.419 1.00 92.94 88 THR A C 1
ATOM 689 O O . THR A 1 88 ? 3.739 4.326 2.477 1.00 92.94 88 THR A O 1
ATOM 692 N N . GLU A 1 89 ? 4.807 5.486 0.873 1.00 92.25 89 GLU A N 1
ATOM 693 C CA . GLU A 1 89 ? 4.634 6.792 1.502 1.00 92.25 89 GLU A CA 1
ATOM 694 C C . GLU A 1 89 ? 3.150 7.108 1.755 1.00 92.25 89 GLU A C 1
ATOM 696 O O . GLU A 1 89 ? 2.767 7.524 2.850 1.00 92.25 89 GLU A O 1
ATOM 701 N N . HIS A 1 90 ? 2.295 6.857 0.761 1.00 92.19 90 HIS A N 1
ATOM 702 C CA . HIS A 1 90 ? 0.859 7.113 0.858 1.00 92.19 90 HIS A CA 1
ATOM 703 C C . HIS A 1 90 ? 0.171 6.220 1.882 1.00 92.19 90 HIS A C 1
ATOM 705 O O . HIS A 1 90 ? -0.670 6.697 2.645 1.00 92.19 90 HIS A O 1
ATOM 711 N N . LEU A 1 91 ? 0.544 4.942 1.927 1.00 93.31 91 LEU A N 1
ATOM 712 C CA . LEU A 1 91 ? 0.029 3.996 2.908 1.00 93.31 91 LEU A CA 1
ATOM 713 C C . LEU A 1 91 ? 0.375 4.440 4.336 1.00 93.31 91 LEU A C 1
ATOM 715 O O . LEU A 1 91 ? -0.516 4.492 5.182 1.00 93.31 91 LEU A O 1
ATOM 719 N N . ILE A 1 92 ? 1.626 4.840 4.587 1.00 92.38 92 ILE A N 1
ATOM 720 C CA . ILE A 1 92 ? 2.074 5.317 5.905 1.00 92.38 92 ILE A CA 1
ATOM 721 C C . ILE A 1 92 ? 1.369 6.626 6.288 1.00 92.38 92 ILE A C 1
ATOM 723 O O . ILE A 1 92 ? 0.822 6.745 7.386 1.00 92.38 92 ILE A O 1
ATOM 727 N N . LYS A 1 93 ? 1.322 7.613 5.384 1.00 91.75 93 LYS A N 1
ATOM 728 C CA . LYS A 1 93 ? 0.629 8.892 5.633 1.00 91.75 93 LYS A CA 1
ATOM 729 C C . LYS A 1 93 ? -0.859 8.691 5.918 1.00 91.75 93 LYS A C 1
ATOM 731 O O . LYS A 1 93 ? -1.441 9.388 6.750 1.00 91.75 93 LYS A O 1
ATOM 736 N N . ALA A 1 94 ? -1.499 7.749 5.227 1.00 91.00 94 ALA A N 1
ATOM 737 C CA . ALA A 1 94 ? -2.892 7.416 5.476 1.00 91.00 94 ALA A CA 1
ATOM 738 C C . ALA A 1 94 ? -3.077 6.743 6.841 1.00 91.00 94 ALA A C 1
ATOM 740 O O . ALA A 1 94 ? -4.004 7.105 7.570 1.00 91.00 94 ALA A O 1
ATOM 741 N N . SER A 1 95 ? -2.187 5.817 7.212 1.00 91.44 95 SER A N 1
ATOM 742 C CA . SER A 1 95 ? -2.293 5.090 8.475 1.00 91.44 95 SER A CA 1
ATOM 743 C C . SER A 1 95 ? -2.047 5.959 9.702 1.00 91.44 95 SER A C 1
ATOM 745 O O . SER A 1 95 ? -2.667 5.727 10.732 1.00 91.44 95 SER A O 1
ATOM 747 N N . GLN A 1 96 ? -1.231 7.012 9.603 1.00 90.81 96 GLN A N 1
ATOM 748 C CA . GLN A 1 96 ? -1.007 7.978 10.694 1.00 90.81 96 GLN A CA 1
ATOM 749 C C . GLN A 1 96 ? -2.296 8.652 11.195 1.00 90.81 96 GLN A C 1
ATOM 751 O O . GLN A 1 96 ? -2.373 9.096 12.340 1.00 90.81 96 GLN A O 1
ATOM 756 N N . LYS A 1 97 ? -3.334 8.716 10.353 1.00 89.31 97 LYS A N 1
ATOM 757 C CA . LYS A 1 97 ? -4.641 9.290 10.709 1.00 89.31 97 LYS A CA 1
ATOM 758 C C . LYS A 1 97 ? -5.535 8.301 11.460 1.00 89.31 97 LYS A C 1
ATOM 760 O O . LYS A 1 97 ? -6.608 8.679 11.929 1.00 89.31 97 LYS A O 1
ATOM 765 N N . TRP A 1 98 ? -5.145 7.030 11.553 1.00 88.50 98 TRP A N 1
ATOM 766 C CA . TRP A 1 98 ? -5.976 5.992 12.152 1.00 88.50 98 TRP A CA 1
ATOM 767 C C . TRP A 1 98 ? -5.881 6.030 13.667 1.00 88.50 98 TRP A C 1
ATOM 769 O O . TRP A 1 98 ? -4.797 6.021 14.242 1.00 88.50 98 TRP A O 1
ATOM 779 N N . LYS A 1 99 ? -7.038 6.032 14.322 1.00 86.25 99 LYS A N 1
ATOM 780 C CA . LYS A 1 99 ? -7.138 5.865 15.769 1.00 86.25 99 LYS A CA 1
ATOM 781 C C . LYS A 1 99 ? -7.780 4.511 16.097 1.00 86.25 99 LYS A C 1
ATOM 783 O O . LYS A 1 99 ? -8.632 4.040 15.324 1.00 86.25 99 LYS A O 1
ATOM 788 N N . PRO A 1 100 ? -7.425 3.901 17.241 1.00 88.38 100 PRO A N 1
ATOM 789 C CA . PRO A 1 100 ? -6.269 4.197 18.116 1.00 88.38 100 PRO A CA 1
ATOM 790 C C . PRO A 1 100 ? -4.868 3.909 17.510 1.00 88.38 100 PRO A C 1
ATOM 792 O O . PRO A 1 100 ? -4.759 3.318 16.437 1.00 88.38 100 PRO A O 1
ATOM 795 N N . PHE A 1 101 ? -3.796 4.361 18.188 1.00 86.81 101 PHE A N 1
ATOM 796 C CA . PHE A 1 101 ? -2.393 4.293 17.719 1.00 86.81 101 PHE A CA 1
ATOM 797 C C . PHE A 1 101 ? -1.890 2.866 17.437 1.00 86.81 101 PHE A C 1
ATOM 799 O O . PHE A 1 101 ? -1.162 2.637 16.475 1.00 86.81 101 PHE A O 1
ATOM 806 N N . ASN A 1 102 ? -2.338 1.884 18.217 1.00 87.44 102 ASN A N 1
ATOM 807 C CA . ASN A 1 102 ? -2.047 0.462 18.004 1.00 87.44 102 ASN A CA 1
ATOM 808 C C . ASN A 1 102 ? -2.393 -0.032 16.584 1.00 87.44 102 ASN A C 1
ATOM 810 O O . ASN A 1 102 ? -1.706 -0.898 16.052 1.00 87.44 102 ASN A O 1
ATOM 814 N N . HIS A 1 103 ? -3.411 0.531 15.930 1.00 86.62 103 HIS A N 1
ATOM 815 C CA . HIS A 1 103 ? -3.737 0.168 14.549 1.00 86.62 103 HIS A CA 1
ATOM 816 C C . HIS A 1 103 ? -2.739 0.711 13.535 1.00 86.62 103 HIS A C 1
ATOM 818 O O . HIS A 1 103 ? -2.574 0.114 12.474 1.00 86.62 103 HIS A O 1
ATOM 824 N N . GLN A 1 104 ? -2.084 1.826 13.854 1.00 90.12 104 GLN A N 1
ATOM 825 C CA . GLN A 1 104 ? -0.984 2.342 13.050 1.00 90.12 104 GLN A CA 1
ATOM 826 C C . GLN A 1 104 ? 0.185 1.363 13.133 1.00 90.12 104 GLN A C 1
ATOM 828 O O . GLN A 1 104 ? 0.658 0.890 12.104 1.00 90.12 104 GLN A O 1
ATOM 833 N N . LEU A 1 105 ? 0.567 0.981 14.359 1.00 89.88 105 LEU A N 1
ATOM 834 C CA . LEU A 1 105 ? 1.647 0.023 14.606 1.00 89.88 105 LEU A CA 1
ATOM 835 C C . LEU A 1 105 ? 1.405 -1.321 13.914 1.00 89.88 105 LEU A C 1
ATOM 837 O O . LEU A 1 105 ? 2.312 -1.838 13.275 1.00 89.88 105 LEU A O 1
ATOM 841 N N . ALA A 1 106 ? 0.180 -1.848 13.970 1.00 89.12 106 ALA A N 1
ATOM 842 C CA . ALA A 1 106 ? -0.165 -3.113 13.322 1.00 89.12 106 ALA A CA 1
ATOM 843 C C . ALA A 1 106 ? -0.040 -3.074 11.786 1.00 89.12 106 ALA A C 1
ATOM 845 O O . ALA A 1 106 ? 0.150 -4.110 11.156 1.00 89.12 106 ALA A O 1
ATOM 846 N N . PHE A 1 107 ? -0.157 -1.896 11.165 1.00 92.88 107 PHE A N 1
ATOM 847 C CA . PHE A 1 107 ? -0.084 -1.749 9.711 1.00 92.88 107 PHE A CA 1
ATOM 848 C C . PHE A 1 107 ? 1.335 -1.487 9.189 1.00 92.88 107 PHE A C 1
ATOM 850 O O . PHE A 1 107 ? 1.654 -1.884 8.068 1.00 92.88 107 PHE A O 1
ATOM 857 N N . LEU A 1 108 ? 2.203 -0.862 9.991 1.00 91.44 108 LEU A N 1
ATOM 858 C CA . LEU A 1 108 ? 3.570 -0.518 9.581 1.00 91.44 108 LEU A CA 1
ATOM 859 C C . LEU A 1 108 ? 4.377 -1.710 9.025 1.00 91.44 108 LEU A C 1
ATOM 861 O O . LEU A 1 108 ? 4.989 -1.532 7.969 1.00 91.44 108 LEU A O 1
ATOM 865 N N . PRO A 1 109 ? 4.343 -2.925 9.616 1.00 94.31 109 PRO A N 1
ATOM 866 C CA . PRO A 1 109 ? 5.039 -4.081 9.052 1.00 94.31 109 PRO A CA 1
ATOM 867 C C . PRO A 1 109 ? 4.614 -4.408 7.614 1.00 94.31 109 PRO A C 1
ATOM 869 O O . PRO A 1 109 ? 5.454 -4.753 6.785 1.00 94.31 109 PRO A O 1
ATOM 872 N N . PHE A 1 110 ? 3.331 -4.242 7.279 1.00 95.25 110 PHE A N 1
ATOM 873 C CA . PHE A 1 110 ? 2.815 -4.492 5.929 1.00 95.25 110 PHE A CA 1
ATOM 874 C C . PHE A 1 110 ? 3.296 -3.432 4.936 1.00 95.25 110 PHE A C 1
ATOM 876 O O . PHE A 1 110 ? 3.681 -3.773 3.819 1.00 95.25 110 PHE A O 1
ATOM 883 N N . ALA A 1 111 ? 3.329 -2.161 5.346 1.00 93.81 111 ALA A N 1
ATOM 884 C CA . ALA A 1 111 ? 3.871 -1.084 4.519 1.00 93.81 111 ALA A CA 1
ATOM 885 C C . ALA A 1 111 ? 5.372 -1.284 4.233 1.00 93.81 111 ALA A C 1
ATOM 887 O O . ALA A 1 111 ? 5.808 -1.128 3.095 1.00 93.81 111 ALA A O 1
ATOM 888 N N . ILE A 1 112 ? 6.150 -1.708 5.234 1.00 92.31 112 ILE A N 1
ATOM 889 C CA . ILE A 1 112 ? 7.581 -2.015 5.076 1.00 92.31 112 ILE A CA 1
ATOM 890 C C . ILE A 1 112 ? 7.786 -3.237 4.166 1.00 92.31 112 ILE A C 1
ATOM 892 O O . ILE A 1 112 ? 8.636 -3.209 3.275 1.00 92.31 112 ILE A O 1
ATOM 896 N N . LYS A 1 113 ? 6.977 -4.293 4.334 1.00 94.81 113 LYS A N 1
ATOM 897 C CA . LYS A 1 113 ? 6.995 -5.489 3.470 1.00 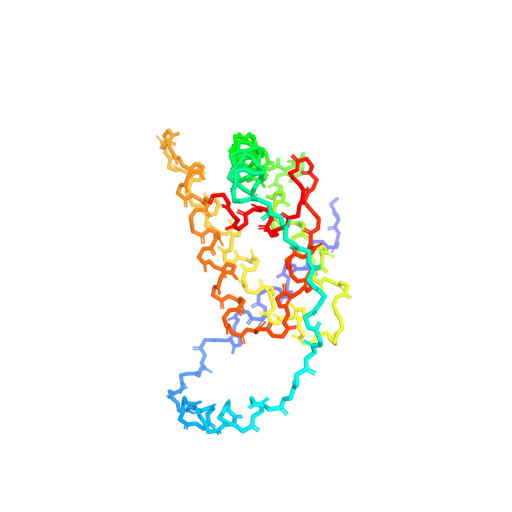94.81 113 LYS A CA 1
ATOM 898 C C . LYS A 1 113 ? 6.720 -5.126 2.005 1.00 94.81 113 LYS A C 1
ATOM 900 O O . LYS A 1 113 ? 7.387 -5.644 1.114 1.00 94.81 113 LYS A O 1
ATOM 905 N N . ILE A 1 114 ? 5.784 -4.205 1.760 1.00 94.38 114 ILE A N 1
ATOM 906 C CA . ILE A 1 114 ? 5.499 -3.654 0.426 1.00 94.38 114 ILE A CA 1
ATOM 907 C C . ILE A 1 114 ? 6.722 -2.923 -0.143 1.00 94.38 114 ILE A C 1
ATOM 909 O O . ILE A 1 114 ? 7.125 -3.210 -1.270 1.00 94.38 114 ILE A O 1
ATOM 913 N N . ASP A 1 115 ? 7.334 -2.022 0.630 1.00 93.06 115 ASP A N 1
ATOM 914 C CA . ASP A 1 115 ? 8.514 -1.262 0.195 1.00 93.06 115 ASP A CA 1
A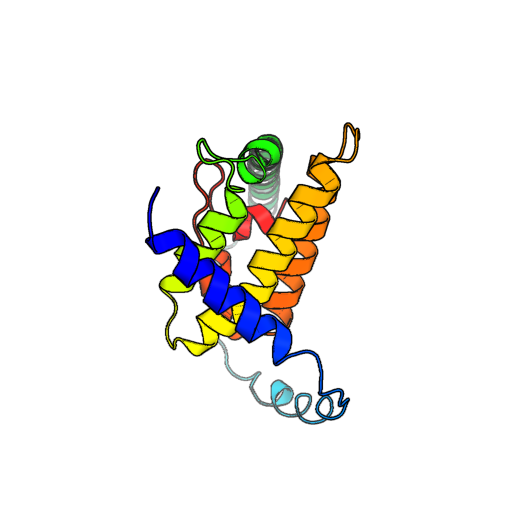TOM 915 C C . ASP A 1 115 ? 9.667 -2.185 -0.216 1.00 93.06 115 ASP A C 1
ATOM 917 O O . ASP A 1 115 ? 10.243 -2.043 -1.296 1.00 93.06 115 ASP A O 1
ATOM 921 N N . SER A 1 116 ? 9.946 -3.186 0.622 1.00 92.00 116 SER A N 1
ATOM 922 C CA . SER A 1 116 ? 10.977 -4.194 0.384 1.00 92.00 116 SER A CA 1
ATOM 923 C C . SER A 1 116 ? 10.739 -4.958 -0.921 1.00 92.00 116 SER A C 1
ATOM 925 O O . SER A 1 116 ? 11.658 -5.083 -1.732 1.00 92.00 116 SER A O 1
ATOM 927 N N . LYS A 1 117 ? 9.498 -5.392 -1.181 1.00 92.19 117 LYS A N 1
ATOM 928 C CA . LYS A 1 117 ? 9.149 -6.108 -2.416 1.00 92.19 117 LYS A CA 1
ATOM 929 C C . LYS A 1 117 ? 9.340 -5.273 -3.670 1.00 92.19 117 LYS A C 1
ATOM 931 O O . LYS A 1 117 ? 9.877 -5.761 -4.660 1.00 92.19 117 LYS A O 1
ATOM 936 N N . ILE A 1 118 ? 8.965 -4.001 -3.620 1.00 91.00 118 ILE A N 1
ATOM 937 C CA . ILE A 1 118 ? 9.137 -3.095 -4.757 1.00 91.00 118 ILE A CA 1
ATOM 938 C C . ILE A 1 118 ? 10.629 -2.879 -5.050 1.00 91.00 118 ILE A C 1
ATOM 940 O O . ILE A 1 118 ? 11.031 -2.891 -6.212 1.00 91.00 118 ILE A O 1
ATOM 944 N N . ARG A 1 119 ? 11.468 -2.729 -4.014 1.00 88.56 119 ARG A N 1
ATOM 945 C CA . ARG A 1 119 ? 12.925 -2.593 -4.184 1.00 88.56 119 ARG A CA 1
ATOM 946 C C . ARG A 1 119 ? 13.578 -3.853 -4.740 1.00 88.56 119 ARG A C 1
ATOM 948 O O . ARG A 1 119 ? 14.466 -3.722 -5.571 1.00 88.56 119 ARG A O 1
ATOM 955 N N . GLN A 1 120 ? 13.141 -5.034 -4.303 1.00 86.06 120 GLN A N 1
ATOM 956 C CA . GLN A 1 120 ? 13.658 -6.314 -4.793 1.00 86.06 120 GLN A CA 1
ATOM 957 C C . GLN A 1 120 ? 13.480 -6.430 -6.314 1.00 86.06 120 GLN A C 1
ATOM 959 O O . GLN A 1 120 ? 14.450 -6.642 -7.030 1.00 86.06 120 GLN A O 1
ATOM 964 N N . HIS A 1 121 ? 12.266 -6.189 -6.812 1.00 80.50 121 HIS A N 1
ATOM 965 C CA . HIS A 1 121 ? 11.975 -6.265 -8.245 1.00 80.50 121 HIS A CA 1
ATOM 966 C C . HIS A 1 121 ? 12.588 -5.130 -9.068 1.00 80.50 121 HIS A C 1
ATOM 968 O O . HIS A 1 121 ? 12.779 -5.290 -10.265 1.00 80.50 121 HIS A O 1
ATOM 974 N N . ALA A 1 122 ? 12.913 -3.985 -8.461 1.00 73.31 122 ALA A N 1
ATOM 975 C CA . ALA A 1 122 ? 13.622 -2.915 -9.163 1.00 73.31 122 ALA A CA 1
ATOM 976 C C . ALA A 1 122 ? 15.075 -3.285 -9.519 1.00 73.31 122 ALA A C 1
ATOM 978 O O . ALA A 1 122 ? 15.677 -2.611 -10.349 1.00 73.31 122 ALA A O 1
ATOM 979 N N . LEU A 1 123 ? 15.640 -4.313 -8.875 1.00 69.31 123 LEU A N 1
ATOM 980 C CA . LEU A 1 123 ? 16.960 -4.866 -9.192 1.00 69.31 123 LEU A CA 1
ATOM 981 C C . LEU A 1 123 ? 16.888 -5.974 -10.253 1.00 69.31 123 LEU A C 1
ATOM 983 O O . LEU A 1 123 ? 17.913 -6.346 -10.814 1.00 69.31 123 LEU A O 1
ATOM 987 N N . GLU A 1 124 ? 15.697 -6.512 -10.513 1.00 69.81 124 GLU A N 1
ATOM 988 C CA . GLU A 1 124 ? 15.469 -7.538 -11.525 1.00 69.81 124 GLU A CA 1
ATOM 989 C C . GLU A 1 124 ? 15.272 -6.841 -12.883 1.00 69.81 124 GLU A C 1
ATOM 991 O O . GLU A 1 124 ? 14.386 -6.000 -13.029 1.00 69.81 124 GLU A O 1
ATOM 996 N N . GLU A 1 125 ? 16.083 -7.173 -13.893 1.00 62.25 125 GLU A N 1
ATOM 997 C CA . GLU A 1 125 ? 15.984 -6.635 -15.267 1.00 62.25 125 GLU A CA 1
ATOM 998 C C . GLU A 1 125 ? 14.776 -7.212 -16.041 1.00 62.25 125 GLU A C 1
ATOM 1000 O O . GLU A 1 125 ? 14.875 -7.638 -17.190 1.00 62.25 125 GLU A O 1
ATOM 1005 N N . ASP A 1 126 ? 13.611 -7.275 -15.399 1.00 72.50 126 ASP A N 1
ATOM 1006 C CA . ASP A 1 126 ? 12.404 -7.879 -15.950 1.00 72.50 126 ASP A CA 1
ATOM 1007 C C . ASP A 1 126 ? 11.495 -6.824 -16.600 1.00 72.50 126 ASP A C 1
ATOM 1009 O O . ASP A 1 126 ? 11.058 -5.859 -15.968 1.00 72.50 126 ASP A O 1
ATOM 1013 N N . LEU A 1 127 ? 11.150 -7.038 -17.872 1.00 65.12 127 LEU A N 1
ATOM 1014 C CA . LEU A 1 127 ? 10.223 -6.190 -18.627 1.00 65.12 127 LEU A CA 1
ATOM 1015 C C . LEU A 1 127 ? 8.807 -6.174 -18.020 1.00 65.12 127 LEU A C 1
ATOM 1017 O O . LEU A 1 127 ? 8.087 -5.186 -18.174 1.00 65.12 127 LEU A O 1
ATOM 1021 N N . ASP A 1 128 ? 8.427 -7.221 -17.282 1.00 80.25 128 ASP A N 1
ATOM 1022 C CA . ASP A 1 128 ? 7.124 -7.366 -16.626 1.00 80.25 128 ASP A CA 1
ATOM 1023 C C . ASP A 1 128 ? 7.165 -7.102 -15.105 1.00 80.25 128 ASP A C 1
ATOM 1025 O O . ASP A 1 128 ? 6.189 -7.383 -14.396 1.00 80.25 128 ASP A O 1
ATOM 1029 N N . TYR A 1 129 ? 8.243 -6.499 -14.579 1.00 83.44 129 TYR A N 1
ATOM 1030 C CA . TYR A 1 129 ? 8.423 -6.308 -13.131 1.00 83.44 129 TYR A CA 1
ATOM 1031 C C . TYR A 1 129 ? 7.238 -5.593 -12.456 1.00 83.44 129 TYR A C 1
ATOM 1033 O O . TYR A 1 129 ? 6.845 -5.953 -11.348 1.00 83.44 129 TYR A O 1
ATOM 1041 N N . ILE A 1 130 ? 6.600 -4.623 -13.129 1.00 87.56 130 ILE A N 1
ATOM 1042 C CA . ILE A 1 130 ? 5.438 -3.894 -12.590 1.00 87.56 130 ILE A CA 1
ATOM 1043 C C . ILE A 1 130 ? 4.268 -4.832 -12.285 1.00 87.56 130 ILE A C 1
ATOM 1045 O O . ILE A 1 130 ? 3.594 -4.646 -11.272 1.00 87.56 130 ILE A O 1
ATOM 1049 N N . LYS A 1 131 ? 4.025 -5.846 -13.123 1.00 87.38 131 LYS A N 1
ATOM 1050 C CA . LYS A 1 131 ? 2.943 -6.814 -12.897 1.00 87.38 131 LYS A CA 1
ATOM 1051 C C . LYS A 1 131 ? 3.254 -7.702 -11.695 1.00 87.38 131 LYS A C 1
ATOM 1053 O O . LYS A 1 131 ? 2.379 -7.906 -10.855 1.00 87.38 131 LYS A O 1
ATOM 1058 N N . LYS A 1 132 ? 4.501 -8.175 -11.580 1.00 89.62 132 LYS A N 1
ATOM 1059 C CA . LYS A 1 132 ? 4.966 -8.982 -10.438 1.00 89.62 132 LYS A CA 1
ATOM 1060 C C . LYS A 1 132 ? 4.864 -8.204 -9.128 1.00 89.62 132 LYS A C 1
ATOM 1062 O O . LYS A 1 132 ? 4.206 -8.656 -8.194 1.00 89.62 132 LYS A O 1
ATOM 1067 N N . VAL A 1 133 ? 5.402 -6.983 -9.109 1.00 91.50 133 VAL A N 1
ATOM 1068 C CA . VAL A 1 133 ? 5.286 -6.048 -7.984 1.00 91.50 133 VAL A CA 1
ATOM 1069 C C . VAL A 1 133 ? 3.826 -5.826 -7.606 1.00 91.50 133 VAL A C 1
ATOM 1071 O O . VAL A 1 133 ? 3.475 -5.902 -6.430 1.00 91.50 133 VAL A O 1
ATOM 1074 N N . HIS A 1 134 ? 2.963 -5.560 -8.589 1.00 92.44 134 HIS A N 1
ATOM 1075 C CA . HIS A 1 134 ? 1.547 -5.323 -8.337 1.00 92.44 134 HIS A CA 1
ATOM 1076 C C . HIS A 1 134 ? 0.880 -6.523 -7.658 1.00 92.44 134 HIS A C 1
ATOM 1078 O O . HIS A 1 134 ? 0.160 -6.350 -6.671 1.00 92.44 134 HIS A O 1
ATOM 1084 N N . PHE A 1 135 ? 1.154 -7.734 -8.146 1.00 92.81 135 PHE A N 1
ATOM 1085 C CA . PHE A 1 135 ? 0.618 -8.965 -7.578 1.00 92.81 135 PHE A CA 1
ATOM 1086 C C . PHE A 1 135 ? 1.079 -9.179 -6.129 1.00 92.81 135 PHE A C 1
ATOM 1088 O O . PHE A 1 135 ? 0.253 -9.434 -5.249 1.00 92.81 135 PHE A O 1
ATOM 1095 N N . ASP A 1 136 ? 2.370 -8.995 -5.857 1.00 93.81 136 ASP A N 1
ATOM 1096 C CA . ASP A 1 136 ? 2.937 -9.138 -4.514 1.00 93.81 136 ASP A CA 1
ATOM 1097 C C . ASP A 1 136 ? 2.380 -8.098 -3.538 1.00 93.81 136 ASP A C 1
ATOM 1099 O O . ASP A 1 136 ? 1.968 -8.431 -2.424 1.00 93.81 136 ASP A O 1
ATOM 1103 N N . VAL A 1 137 ? 2.275 -6.840 -3.970 1.00 94.56 137 VAL A N 1
ATOM 1104 C CA . VAL A 1 137 ? 1.655 -5.772 -3.177 1.00 94.56 137 VAL A CA 1
ATOM 1105 C C . VAL A 1 137 ? 0.199 -6.119 -2.867 1.00 94.56 137 VAL A C 1
ATOM 1107 O O . VAL A 1 137 ? -0.228 -6.032 -1.716 1.00 94.56 137 VAL A O 1
ATOM 1110 N N . LYS A 1 138 ? -0.572 -6.554 -3.870 1.00 94.81 138 LYS A N 1
ATOM 1111 C CA . LYS A 1 138 ? -1.978 -6.949 -3.712 1.00 94.81 138 LYS A CA 1
ATOM 1112 C C . LYS A 1 138 ? -2.125 -8.118 -2.738 1.00 94.81 138 LYS A C 1
ATOM 1114 O O . LYS A 1 138 ? -3.031 -8.095 -1.906 1.00 94.81 138 LYS A O 1
ATOM 1119 N N . LYS A 1 139 ? -1.212 -9.093 -2.772 1.00 95.88 139 LYS A N 1
ATOM 1120 C CA . LYS A 1 139 ? -1.160 -10.202 -1.809 1.00 95.88 139 LYS A CA 1
ATOM 1121 C C . LYS A 1 139 ? -0.966 -9.699 -0.377 1.00 95.88 139 LYS A C 1
ATOM 1123 O O . LYS A 1 139 ? -1.748 -10.073 0.491 1.00 95.88 139 LYS A O 1
ATOM 1128 N N . ILE A 1 140 ? 0.002 -8.812 -0.142 1.00 95.94 140 ILE A N 1
ATOM 1129 C CA . ILE A 1 140 ? 0.288 -8.255 1.194 1.00 95.94 140 ILE A CA 1
ATOM 1130 C C . ILE A 1 140 ? -0.890 -7.420 1.716 1.00 95.94 140 ILE A C 1
ATOM 1132 O O . ILE A 1 140 ? -1.274 -7.519 2.880 1.00 95.94 140 ILE A O 1
ATOM 1136 N N . LEU A 1 141 ? -1.502 -6.607 0.855 1.00 94.50 141 LEU A N 1
ATOM 1137 C CA . LEU A 1 141 ? -2.667 -5.808 1.231 1.00 94.50 141 LEU A CA 1
ATOM 1138 C C . LEU A 1 141 ? -3.878 -6.690 1.561 1.00 94.50 141 LEU A C 1
ATOM 1140 O O . LEU A 1 141 ? -4.585 -6.421 2.530 1.00 94.50 141 LEU A O 1
ATOM 1144 N N . ASN A 1 142 ? -4.108 -7.757 0.796 1.00 93.81 142 ASN A N 1
ATOM 1145 C CA . ASN A 1 142 ? -5.177 -8.713 1.082 1.00 93.81 142 ASN A CA 1
ATOM 1146 C C . ASN A 1 142 ? -4.908 -9.523 2.357 1.00 93.81 142 ASN A C 1
ATOM 1148 O O . ASN A 1 142 ? -5.850 -9.796 3.099 1.00 93.81 142 ASN A O 1
ATOM 1152 N N . GLU A 1 143 ? -3.650 -9.859 2.648 1.00 95.19 143 GLU A N 1
ATOM 1153 C CA . GLU A 1 143 ? -3.227 -10.470 3.914 1.00 95.19 143 GLU A CA 1
ATOM 1154 C C . GLU A 1 143 ? -3.621 -9.569 5.097 1.00 95.19 143 GLU A C 1
ATOM 1156 O O . GLU A 1 143 ? -4.338 -10.008 5.997 1.00 95.19 143 GLU A O 1
ATOM 1161 N N . TYR A 1 144 ? -3.283 -8.275 5.035 1.00 93.38 144 TYR A N 1
ATOM 1162 C CA . TYR A 1 144 ? -3.704 -7.298 6.045 1.00 93.38 144 TYR A CA 1
ATOM 1163 C C . TYR A 1 144 ? -5.231 -7.212 6.177 1.00 93.38 144 TYR A C 1
ATOM 1165 O O . TYR A 1 144 ? -5.769 -7.243 7.282 1.00 93.38 144 TYR A O 1
ATOM 1173 N N . LEU A 1 145 ? -5.956 -7.128 5.059 1.00 91.94 145 LEU A N 1
ATOM 1174 C CA . LEU A 1 145 ? -7.420 -7.046 5.068 1.00 91.94 145 LEU A CA 1
ATOM 1175 C C . LEU A 1 145 ? -8.093 -8.309 5.617 1.00 91.94 145 LEU A C 1
ATOM 1177 O O . LEU A 1 145 ? -9.192 -8.215 6.162 1.00 91.94 145 LEU A O 1
ATOM 1181 N N . THR A 1 146 ? -7.447 -9.465 5.475 1.00 92.75 146 THR A N 1
ATOM 1182 C CA . THR A 1 146 ? -7.920 -10.740 6.027 1.00 92.75 146 THR A CA 1
ATOM 1183 C C . THR A 1 146 ? -7.719 -10.782 7.539 1.00 92.75 146 THR A C 1
ATOM 1185 O O . THR A 1 146 ? -8.624 -11.191 8.260 1.00 92.75 146 THR A O 1
ATOM 1188 N N . LEU A 1 147 ? -6.574 -10.298 8.029 1.00 92.38 147 LEU A N 1
ATOM 1189 C CA . LEU A 1 147 ? -6.276 -10.213 9.463 1.00 92.38 147 LEU A CA 1
ATOM 1190 C C . LEU A 1 147 ? -7.098 -9.124 10.175 1.00 92.38 147 LEU A C 1
ATOM 1192 O O . LEU A 1 147 ? -7.460 -9.276 11.339 1.00 92.38 147 LEU A O 1
ATOM 1196 N N . TYR A 1 148 ? -7.425 -8.034 9.475 1.00 91.31 148 TYR A N 1
ATOM 1197 C CA . TYR A 1 148 ? -8.122 -6.872 10.035 1.00 91.31 148 TYR A CA 1
ATOM 1198 C C . TYR A 1 148 ? -9.363 -6.486 9.207 1.00 91.31 148 TYR A C 1
ATOM 1200 O O . TYR A 1 148 ? -9.435 -5.377 8.660 1.00 91.31 148 TYR A O 1
ATOM 1208 N N . PRO A 1 149 ? -10.396 -7.348 9.131 1.00 88.81 149 PRO A N 1
ATOM 1209 C CA . PRO A 1 149 ? -11.551 -7.146 8.250 1.00 88.81 149 PRO A CA 1
ATOM 1210 C C . PRO A 1 149 ? -12.342 -5.871 8.573 1.00 88.81 149 PRO A C 1
ATOM 1212 O O . PRO A 1 149 ? -12.834 -5.188 7.672 1.00 88.81 149 PRO A O 1
ATOM 1215 N N . PHE A 1 150 ? -12.390 -5.475 9.847 1.00 87.62 150 PHE A N 1
ATOM 1216 C CA . PHE A 1 150 ? -13.032 -4.240 10.308 1.00 87.62 150 PHE A CA 1
ATOM 1217 C C . PHE A 1 150 ? -12.366 -2.959 9.764 1.00 87.62 150 PHE A C 1
ATOM 1219 O O . PHE A 1 150 ? -12.970 -1.888 9.786 1.00 87.62 150 PHE A O 1
ATOM 1226 N N . ARG A 1 151 ? -11.138 -3.044 9.228 1.00 86.19 151 ARG A N 1
ATOM 1227 C CA . ARG A 1 151 ? -10.425 -1.916 8.600 1.00 86.19 151 ARG A CA 1
ATOM 1228 C C . ARG A 1 151 ? -10.624 -1.835 7.093 1.00 86.19 151 ARG A C 1
ATOM 1230 O O . ARG A 1 151 ? -10.194 -0.853 6.489 1.00 86.19 151 ARG A O 1
ATOM 1237 N N . LYS A 1 152 ? -11.323 -2.793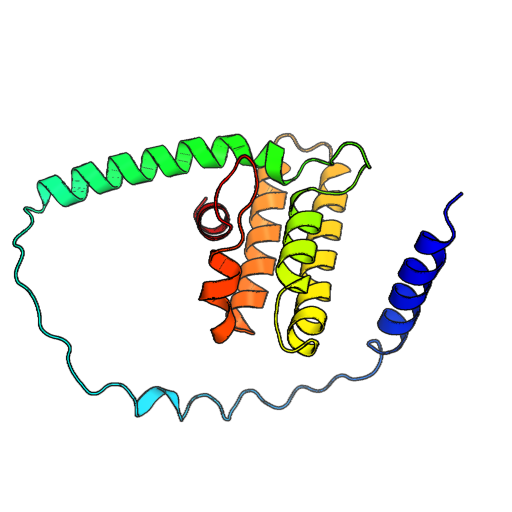 6.478 1.00 89.19 152 LYS A N 1
ATOM 1238 C CA . LYS A 1 152 ? -11.504 -2.855 5.023 1.00 89.19 152 LYS A CA 1
ATOM 1239 C C . LYS A 1 152 ? -12.056 -1.569 4.428 1.00 89.19 152 LYS A C 1
ATOM 1241 O O . LYS A 1 152 ? -11.553 -1.137 3.396 1.00 89.19 152 LYS A O 1
ATOM 1246 N N . ALA A 1 153 ? -13.045 -0.944 5.067 1.00 88.50 153 ALA A N 1
ATOM 1247 C CA . ALA A 1 153 ? -13.634 0.301 4.578 1.00 88.50 153 ALA A CA 1
ATOM 1248 C C . ALA A 1 153 ? -12.618 1.455 4.578 1.00 88.50 153 ALA A C 1
ATOM 1250 O O . ALA A 1 153 ? -12.419 2.094 3.549 1.00 88.50 153 ALA A O 1
ATOM 1251 N N . ILE A 1 154 ? -11.937 1.668 5.706 1.00 89.06 154 ILE A N 1
ATOM 1252 C CA . ILE A 1 154 ? -10.935 2.730 5.872 1.00 89.06 154 ILE A CA 1
ATOM 1253 C C . ILE A 1 154 ? -9.781 2.526 4.890 1.00 89.06 154 ILE A C 1
ATOM 1255 O O . ILE A 1 154 ? -9.395 3.452 4.184 1.00 89.06 154 ILE A O 1
ATOM 1259 N N . MET A 1 155 ? -9.280 1.296 4.806 1.00 89.69 155 MET A N 1
ATOM 1260 C CA . MET A 1 155 ? -8.158 0.945 3.950 1.00 89.69 155 MET A CA 1
ATOM 1261 C C . MET A 1 155 ? -8.505 1.076 2.461 1.00 89.69 155 MET A C 1
ATOM 1263 O O . MET A 1 155 ? -7.788 1.710 1.695 1.00 89.69 155 MET A O 1
ATOM 1267 N N . SER A 1 156 ? -9.662 0.555 2.050 1.00 89.38 156 SER A N 1
ATOM 1268 C CA . SER A 1 156 ? -10.146 0.662 0.667 1.00 89.38 156 SER A CA 1
ATOM 1269 C C . SER A 1 156 ? -10.297 2.110 0.192 1.00 89.38 156 SER A C 1
ATOM 1271 O O . SER A 1 156 ? -10.210 2.367 -1.007 1.00 89.38 156 SER A O 1
ATOM 1273 N N . ASN A 1 157 ? -10.542 3.039 1.117 1.00 89.56 157 ASN A N 1
ATOM 1274 C CA . ASN A 1 157 ? -10.798 4.445 0.823 1.00 89.56 157 ASN A CA 1
ATOM 1275 C C . ASN A 1 157 ? -9.529 5.316 0.852 1.00 89.56 157 ASN A C 1
ATOM 1277 O O . ASN A 1 157 ? -9.638 6.529 0.673 1.00 89.56 157 ASN A O 1
ATOM 1281 N N . ILE A 1 158 ? -8.336 4.744 1.064 1.00 90.38 158 ILE A N 1
ATOM 1282 C CA . ILE A 1 158 ? -7.084 5.496 0.909 1.00 90.38 158 ILE A CA 1
ATOM 1283 C C . ILE A 1 158 ? -7.004 6.027 -0.522 1.00 90.38 158 ILE A C 1
ATOM 1285 O O . ILE A 1 158 ? -7.092 5.251 -1.473 1.00 90.38 158 ILE A O 1
ATOM 1289 N N . ASN A 1 159 ? -6.811 7.337 -0.665 1.00 90.44 159 ASN A N 1
ATOM 1290 C CA . ASN A 1 159 ? -6.606 7.978 -1.956 1.00 90.44 159 ASN A CA 1
ATOM 1291 C C . ASN A 1 159 ? -5.119 7.931 -2.350 1.00 90.44 159 ASN A C 1
ATOM 1293 O O . ASN A 1 159 ? -4.247 8.314 -1.571 1.00 90.44 159 ASN A O 1
ATOM 1297 N N . LEU A 1 160 ? -4.860 7.477 -3.568 1.00 88.62 160 LEU A N 1
ATOM 1298 C CA . LEU A 1 160 ? -3.574 7.376 -4.240 1.00 88.62 160 LEU A CA 1
ATOM 1299 C C . LEU A 1 160 ? -3.561 8.402 -5.387 1.00 88.62 160 LEU A C 1
ATOM 1301 O O . LEU A 1 160 ? -4.305 8.243 -6.363 1.00 88.62 160 LEU A O 1
ATOM 1305 N N . PRO A 1 161 ? -2.737 9.460 -5.309 1.00 81.56 161 PRO A N 1
ATOM 1306 C CA . PRO A 1 161 ? -2.652 10.468 -6.355 1.00 81.56 161 PRO A CA 1
ATOM 1307 C C . PRO A 1 161 ? -2.363 9.855 -7.721 1.00 81.56 161 PRO A C 1
ATOM 1309 O O . PRO A 1 161 ? -1.542 8.947 -7.845 1.00 81.56 161 PRO A O 1
ATOM 1312 N N . ASN A 1 162 ? -3.016 10.388 -8.754 1.00 78.06 162 ASN A N 1
ATOM 1313 C CA . ASN A 1 162 ? -2.881 9.946 -10.148 1.00 78.06 162 ASN A CA 1
ATOM 1314 C C . ASN A 1 162 ? -3.326 8.498 -10.425 1.00 78.06 162 ASN A C 1
ATOM 1316 O O . ASN A 1 162 ? -3.084 7.999 -11.522 1.00 78.06 162 ASN A O 1
ATOM 1320 N N . PHE A 1 163 ? -3.970 7.835 -9.460 1.00 83.06 163 PHE A N 1
ATOM 1321 C CA . PHE A 1 163 ? -4.532 6.498 -9.635 1.00 83.06 163 PHE A CA 1
ATOM 1322 C C . PHE A 1 163 ? -6.003 6.437 -9.197 1.00 83.06 163 PHE A C 1
ATOM 1324 O O . PHE A 1 163 ? -6.849 5.953 -9.945 1.00 83.06 163 PHE A O 1
ATOM 1331 N N . GLY A 1 164 ? -6.326 6.984 -8.022 1.00 87.00 164 GLY A N 1
ATOM 1332 C CA . GLY A 1 164 ? -7.664 6.945 -7.431 1.00 87.00 164 GLY A CA 1
ATOM 1333 C C . GLY A 1 164 ? -7.626 6.283 -6.060 1.00 87.00 164 GLY A C 1
ATOM 1334 O O . GLY A 1 164 ? -6.750 6.583 -5.265 1.00 87.00 164 GLY A O 1
ATOM 1335 N N . SER A 1 165 ? -8.546 5.377 -5.741 1.00 90.88 165 SER A N 1
ATOM 1336 C CA . SER A 1 165 ? -8.541 4.737 -4.410 1.00 90.88 165 SER A CA 1
ATOM 1337 C C . SER A 1 165 ? -7.730 3.441 -4.371 1.00 90.88 165 SER A C 1
ATOM 1339 O O . SER A 1 165 ? -7.572 2.750 -5.377 1.00 90.88 165 SER A O 1
ATOM 1341 N N . LEU A 1 166 ? -7.290 3.028 -3.184 1.00 90.44 166 LEU A N 1
ATOM 1342 C CA . LEU A 1 166 ? -6.687 1.711 -2.994 1.00 90.44 166 LEU A CA 1
ATOM 1343 C C . LEU A 1 166 ? -7.652 0.579 -3.383 1.00 90.44 166 LEU A C 1
ATOM 1345 O O . LEU A 1 166 ? -7.227 -0.457 -3.885 1.00 90.44 166 LEU A O 1
ATOM 1349 N N . ARG A 1 167 ? -8.965 0.768 -3.218 1.00 90.06 167 ARG A N 1
ATOM 1350 C CA . ARG A 1 167 ? -9.963 -0.182 -3.730 1.00 90.06 167 ARG A CA 1
ATOM 1351 C C . ARG A 1 167 ? -9.821 -0.413 -5.230 1.00 90.06 167 ARG A C 1
ATOM 1353 O O . ARG A 1 167 ? -9.984 -1.541 -5.677 1.00 90.06 167 ARG A O 1
ATOM 1360 N N . GLU A 1 168 ? -9.576 0.643 -5.996 1.00 87.88 168 GLU A N 1
ATOM 1361 C CA . GLU A 1 168 ? -9.360 0.534 -7.440 1.00 87.88 168 GLU A CA 1
ATOM 1362 C C . GLU A 1 168 ? -8.043 -0.179 -7.730 1.00 87.88 168 GLU A C 1
ATOM 1364 O O . GLU A 1 168 ? -8.007 -1.023 -8.618 1.00 87.88 168 GLU A O 1
ATOM 1369 N N . LEU A 1 169 ? -7.007 0.060 -6.917 1.00 89.56 169 LEU A N 1
ATOM 1370 C CA . LEU A 1 169 ? -5.724 -0.628 -7.061 1.00 89.56 169 LEU A CA 1
ATOM 1371 C C . LEU A 1 169 ? -5.900 -2.135 -6.857 1.00 89.56 169 LEU A C 1
ATOM 1373 O O . LEU A 1 169 ? -5.408 -2.933 -7.640 1.00 89.56 169 LEU A O 1
ATOM 1377 N N . LEU A 1 170 ? -6.662 -2.536 -5.839 1.00 89.62 170 LEU A N 1
ATOM 1378 C CA . LEU A 1 170 ? -6.946 -3.945 -5.562 1.00 89.62 170 LEU A CA 1
ATOM 1379 C C . LEU A 1 170 ? -7.826 -4.613 -6.631 1.00 89.62 170 LEU A C 1
ATOM 1381 O O . LEU A 1 170 ? -7.856 -5.842 -6.698 1.00 89.62 170 LEU A O 1
ATOM 1385 N N . LYS A 1 171 ? -8.537 -3.844 -7.462 1.00 87.00 171 LYS A N 1
ATOM 1386 C CA . LYS A 1 171 ? -9.387 -4.370 -8.540 1.00 87.00 171 LYS A CA 1
ATOM 1387 C C . LYS A 1 171 ? -8.640 -4.652 -9.849 1.00 87.00 171 LYS A C 1
ATOM 1389 O O . LYS A 1 171 ? -9.212 -5.378 -10.653 1.00 87.00 171 LYS A O 1
ATOM 1394 N N . CYS A 1 172 ? -7.434 -4.111 -10.038 1.00 81.75 172 CYS A N 1
ATOM 1395 C CA . CYS A 1 172 ? -6.645 -4.290 -11.266 1.00 81.75 172 CYS A CA 1
ATOM 1396 C C . CYS A 1 172 ? -6.236 -5.740 -11.598 1.00 81.75 172 CYS A C 1
ATOM 1398 O O . CYS A 1 172 ? -6.027 -6.526 -10.642 1.00 81.75 172 CYS A O 1
#

Radius of gyration: 20.5 Å; chains: 1; bounding box: 61×40×42 Å

Secondary structure (DSSP, 8-state):
--THHHHHHHHHHHHHHHTSS------SSSSSSGGGS--------------HHHHHHHHHHHHHHHHHHHTTHHHHHSB-TTS-BHHHHHHHHHHTT-SSHHHHHHHHHHHHHHHHHHHHHHTS--TTHHHHHHHHHHHHHHHHHHH-GGGHHHHHT-EETTTEEHHHHHH-

Sequence (172 aa):
MNTSYLILFCISLTIIAVFCEDTSQNKVEEISVIIKETTQKPTQKTNLKTSPIILLANKELILDAVKDKCASLKKVYQKDDNGIIRITEHLIKASQKWKPFNHQLAFLPFAIKIDSKIRQHALEEDLDYIKKVHFDVKKILNEYLTLYPFRKAIMSNINLPNFGSLRELLKC

pLDDT: mean 70.42, std 22.8, range [31.97, 95.94]